Protein AF-A0A382H5C5-F1 (afdb_monomer_lite)

Sequence (39 aa):
MVGKKVLVLGGGFGGVQAAREARASLDATHEVTIIDRNR

Organism: NCBI:txid408172

InterPro domains:
  IPR036291 NAD(P)-binding domain superfamily [SSF51735] (2-38)

pLDDT: mean 94.66, std 7.83, range [62.75, 98.31]

Structure (mmCIF, N/CA/C/O backbone):
data_AF-A0A382H5C5-F1
#
_entry.id   AF-A0A382H5C5-F1
#
loop_
_atom_site.group_PDB
_atom_site.id
_atom_site.type_symbol
_atom_site.label_atom_id
_atom_site.label_alt_id
_atom_site.label_comp_id
_atom_site.label_asym_id
_atom_site.label_entity_id
_atom_site.label_seq_id
_atom_site.pdbx_PDB_ins_code
_atom_site.Cartn_x
_atom_site.Cartn_y
_atom_site.Cartn_z
_atom_site.occupancy
_atom_site.B_iso_or_equiv
_atom_site.auth_seq_id
_atom_site.auth_comp_id
_atom_site.auth_asym_id
_atom_site.auth_atom_id
_atom_site.pdbx_PDB_model_num
ATOM 1 N N . MET A 1 1 ? -17.620 1.735 11.572 1.00 62.78 1 MET A N 1
ATOM 2 C CA . MET A 1 1 ? -17.817 1.580 10.110 1.00 62.78 1 MET A CA 1
ATOM 3 C C . MET A 1 1 ? -17.005 0.382 9.653 1.00 62.78 1 MET A C 1
ATOM 5 O O . MET A 1 1 ? -15.958 0.150 10.238 1.00 62.78 1 MET A O 1
ATOM 9 N N . VAL A 1 2 ? -17.476 -0.391 8.669 1.00 85.19 2 VAL A N 1
ATOM 10 C CA . VAL A 1 2 ? -16.645 -1.456 8.081 1.00 85.19 2 VAL A CA 1
ATOM 11 C C . VAL A 1 2 ? -15.478 -0.794 7.341 1.00 85.19 2 VAL A C 1
ATOM 13 O O . VAL A 1 2 ? -15.702 0.168 6.597 1.00 85.19 2 VAL A O 1
ATOM 16 N N . GLY A 1 3 ? -14.249 -1.243 7.593 1.00 91.88 3 GLY A N 1
ATOM 17 C CA . GLY A 1 3 ? -13.069 -0.671 6.949 1.00 91.88 3 GLY A CA 1
ATOM 18 C C . GLY A 1 3 ? -13.083 -0.870 5.432 1.00 91.88 3 GLY A C 1
ATOM 19 O O . GLY A 1 3 ? -13.825 -1.699 4.895 1.00 91.88 3 GLY A O 1
ATOM 20 N N . LYS A 1 4 ? -12.295 -0.063 4.717 1.00 96.12 4 LYS A N 1
ATOM 21 C CA . LYS A 1 4 ? -12.206 -0.107 3.248 1.00 96.12 4 LYS A CA 1
ATOM 22 C C . LYS A 1 4 ? -10.977 -0.881 2.783 1.00 96.12 4 LYS A C 1
ATOM 24 O O . LYS A 1 4 ? -9.964 -0.926 3.478 1.00 96.12 4 LYS A O 1
ATOM 29 N N . LYS A 1 5 ? -11.077 -1.432 1.573 1.00 97.31 5 LYS A N 1
ATOM 30 C CA . LYS A 1 5 ? -9.957 -2.027 0.842 1.00 97.31 5 LYS A CA 1
ATOM 31 C C . LYS A 1 5 ? -9.419 -1.017 -0.161 1.00 97.31 5 LYS A C 1
ATOM 33 O O . LYS A 1 5 ? -10.181 -0.507 -0.980 1.00 97.31 5 LYS A O 1
ATOM 38 N N . VAL A 1 6 ? -8.127 -0.732 -0.080 1.00 97.31 6 VAL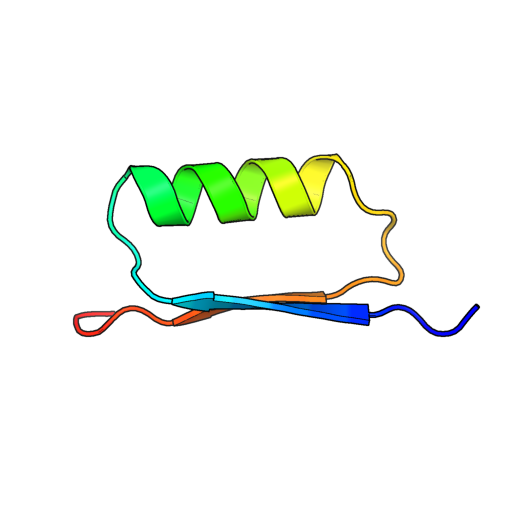 A N 1
ATOM 39 C CA . VAL A 1 6 ? -7.417 0.212 -0.943 1.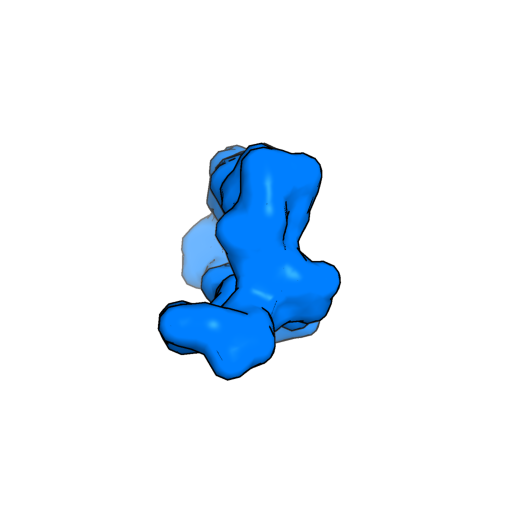00 97.31 6 VAL A CA 1
ATOM 40 C C . VAL A 1 6 ? -6.397 -0.564 -1.766 1.00 97.31 6 VAL A C 1
ATOM 42 O O . VAL A 1 6 ? -5.547 -1.254 -1.209 1.00 97.31 6 VAL A O 1
ATOM 45 N N . LEU A 1 7 ? -6.479 -0.442 -3.089 1.00 97.75 7 LEU A N 1
ATOM 46 C CA . LEU A 1 7 ? -5.530 -1.045 -4.020 1.00 97.75 7 LEU A CA 1
ATOM 47 C C . LEU A 1 7 ? -4.613 0.034 -4.595 1.00 97.75 7 LEU A C 1
ATOM 49 O O . LEU A 1 7 ? -5.090 1.016 -5.161 1.00 97.75 7 LEU A O 1
ATOM 53 N N . VAL A 1 8 ? -3.306 -0.194 -4.511 1.00 98.00 8 VAL A N 1
ATOM 54 C CA . VAL A 1 8 ? -2.289 0.568 -5.238 1.00 98.00 8 VAL A CA 1
ATOM 55 C C . VAL A 1 8 ? -1.768 -0.285 -6.391 1.00 98.00 8 VAL A C 1
ATOM 57 O O . VAL A 1 8 ? -1.250 -1.381 -6.177 1.00 98.00 8 VAL A O 1
ATOM 60 N N . LEU A 1 9 ? -1.915 0.216 -7.618 1.00 97.38 9 LEU A N 1
ATOM 61 C CA . LEU A 1 9 ? -1.457 -0.461 -8.829 1.00 97.38 9 LEU A CA 1
ATOM 62 C C . LEU A 1 9 ? -0.110 0.119 -9.287 1.00 97.38 9 LEU A C 1
ATOM 64 O O . LEU A 1 9 ? -0.039 1.274 -9.706 1.00 97.38 9 LEU A O 1
ATOM 68 N N . GLY A 1 10 ? 0.938 -0.704 -9.226 1.00 97.19 10 GLY A N 1
ATOM 69 C CA . GLY A 1 10 ? 2.329 -0.358 -9.530 1.00 97.19 10 GLY A CA 1
ATOM 70 C C . GLY A 1 10 ? 3.195 -0.247 -8.270 1.00 97.19 10 GLY A C 1
ATOM 71 O O . GLY A 1 10 ? 2.924 0.569 -7.396 1.00 97.19 10 GLY A O 1
ATOM 72 N N . GLY A 1 11 ? 4.272 -1.034 -8.191 1.00 96.00 11 GLY A N 1
ATOM 73 C CA . GLY A 1 11 ? 5.207 -1.104 -7.057 1.00 96.00 11 GLY A CA 1
ATOM 74 C C . GLY A 1 11 ? 6.515 -0.336 -7.255 1.00 96.00 11 GLY A C 1
ATOM 75 O O . GLY A 1 11 ? 7.510 -0.624 -6.591 1.00 96.00 11 GLY A O 1
ATOM 76 N N . GLY A 1 12 ? 6.539 0.641 -8.169 1.00 96.38 12 GLY A N 1
ATOM 77 C CA . GLY A 1 12 ? 7.632 1.615 -8.255 1.00 96.38 12 GLY A CA 1
ATOM 78 C C . GLY A 1 12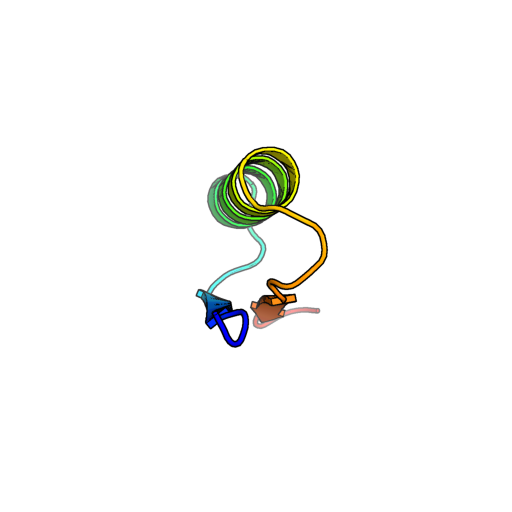 ? 7.684 2.529 -7.021 1.00 96.38 12 GLY A C 1
ATOM 79 O O . GLY A 1 12 ? 6.830 2.451 -6.139 1.00 96.38 12 GLY A O 1
ATOM 80 N N . PHE A 1 13 ? 8.655 3.448 -6.969 1.00 96.38 13 PHE A N 1
ATOM 81 C CA . PHE A 1 13 ? 8.851 4.340 -5.814 1.00 96.38 13 PHE A CA 1
ATOM 82 C C . PHE A 1 13 ? 7.563 5.058 -5.378 1.00 96.38 13 PHE A C 1
ATOM 84 O O . PHE A 1 13 ? 7.182 4.991 -4.213 1.00 96.38 13 PHE A O 1
ATOM 91 N N . GLY A 1 14 ? 6.854 5.683 -6.324 1.00 97.50 14 GLY A N 1
ATOM 92 C CA . GLY A 1 14 ? 5.617 6.409 -6.028 1.00 97.50 14 GLY A CA 1
ATOM 93 C C . GLY A 1 14 ? 4.504 5.515 -5.474 1.00 97.50 14 GLY A C 1
ATOM 94 O O . GLY A 1 14 ? 3.834 5.901 -4.524 1.00 97.50 14 GLY A O 1
ATOM 95 N N . GLY A 1 15 ? 4.341 4.302 -6.009 1.00 97.31 15 GLY A N 1
ATOM 96 C CA . GLY A 1 15 ? 3.313 3.369 -5.542 1.00 97.31 15 GLY A CA 1
ATOM 97 C C . GLY A 1 15 ? 3.602 2.823 -4.145 1.00 97.31 15 GLY A C 1
ATOM 98 O O . GLY A 1 15 ? 2.718 2.791 -3.291 1.00 97.31 15 GLY A O 1
ATOM 99 N N . VAL A 1 16 ? 4.862 2.487 -3.860 1.00 97.56 16 VAL A N 1
ATOM 100 C CA . VAL A 1 16 ? 5.277 2.082 -2.509 1.00 97.56 16 VAL A CA 1
ATOM 101 C C . VAL A 1 16 ? 5.075 3.221 -1.510 1.00 97.56 16 VAL A C 1
ATOM 103 O O . VAL A 1 16 ? 4.539 2.987 -0.428 1.00 97.56 16 VAL A O 1
ATOM 106 N N . 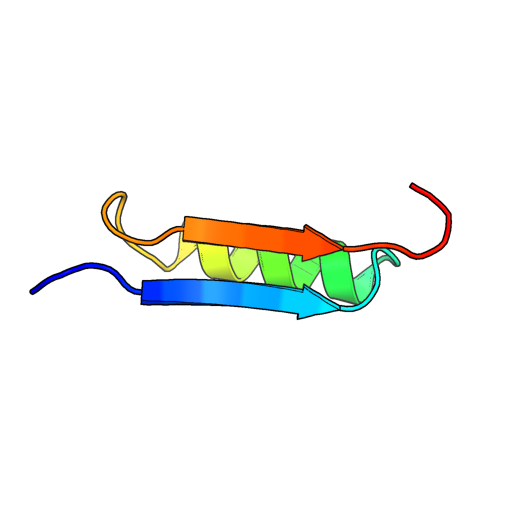GLN A 1 17 ? 5.454 4.452 -1.861 1.00 98.31 17 GLN A N 1
ATOM 107 C CA . GLN A 1 17 ? 5.252 5.607 -0.985 1.00 98.31 17 GLN A CA 1
ATOM 108 C C . GLN A 1 17 ? 3.765 5.884 -0.738 1.00 98.31 17 GLN A C 1
ATOM 110 O O . GLN A 1 17 ? 3.370 5.999 0.419 1.00 98.31 17 GLN A O 1
ATOM 115 N N . ALA A 1 18 ? 2.932 5.859 -1.782 1.00 98.06 18 ALA A N 1
ATOM 116 C CA . ALA A 1 18 ? 1.487 6.035 -1.655 1.00 98.06 18 ALA A CA 1
ATOM 117 C C . ALA A 1 18 ? 0.851 4.975 -0.742 1.00 98.06 18 ALA A C 1
ATOM 119 O O . ALA A 1 18 ? 0.034 5.298 0.117 1.00 98.06 18 ALA A O 1
ATOM 120 N N . ALA A 1 19 ? 1.252 3.708 -0.875 1.00 97.88 19 ALA A N 1
ATOM 121 C CA . ALA A 1 19 ? 0.754 2.638 -0.018 1.00 97.88 19 ALA A CA 1
ATOM 122 C C . ALA A 1 19 ? 1.208 2.786 1.443 1.00 97.88 19 ALA A C 1
ATOM 124 O O . ALA A 1 19 ? 0.424 2.534 2.360 1.00 97.88 19 ALA A O 1
ATOM 125 N N . ARG A 1 20 ? 2.457 3.214 1.673 1.00 98.00 20 ARG A N 1
ATOM 126 C CA . ARG A 1 20 ? 2.987 3.480 3.020 1.00 98.00 20 ARG A CA 1
ATOM 127 C C . ARG A 1 20 ? 2.261 4.639 3.693 1.00 98.00 20 ARG A C 1
ATOM 129 O O . ARG A 1 20 ? 1.875 4.510 4.851 1.00 98.00 20 ARG A O 1
ATOM 136 N N . GLU A 1 21 ? 2.056 5.735 2.971 1.00 98.25 21 GLU A N 1
ATOM 137 C CA . GLU A 1 21 ? 1.316 6.899 3.462 1.00 98.25 21 GLU A CA 1
ATOM 138 C C . GLU A 1 21 ? -0.143 6.534 3.749 1.00 98.25 21 GLU A C 1
ATOM 140 O O . GLU A 1 21 ? -0.613 6.750 4.864 1.00 98.25 21 GLU A O 1
ATOM 145 N N . ALA A 1 22 ? -0.826 5.860 2.815 1.00 97.25 22 ALA A N 1
ATOM 146 C CA . ALA A 1 22 ? -2.194 5.387 3.021 1.00 97.25 22 ALA A CA 1
ATOM 147 C C . ALA A 1 22 ? -2.306 4.479 4.253 1.00 97.25 22 ALA A C 1
ATOM 149 O O . ALA A 1 22 ? -3.226 4.625 5.055 1.00 97.25 22 ALA A O 1
ATOM 150 N N . ARG A 1 23 ? -1.351 3.564 4.457 1.00 96.44 23 ARG A N 1
ATOM 151 C CA . ARG A 1 23 ? -1.351 2.691 5.633 1.00 96.44 23 ARG A CA 1
ATOM 152 C C . ARG A 1 23 ? -1.150 3.466 6.938 1.00 96.44 23 ARG A C 1
ATOM 154 O O . ARG A 1 23 ? -1.782 3.117 7.932 1.00 96.44 23 ARG A O 1
ATOM 161 N N . ALA A 1 24 ? -0.290 4.482 6.939 1.00 97.81 24 ALA A N 1
ATOM 162 C CA . ALA A 1 24 ? -0.026 5.316 8.109 1.00 97.81 24 ALA A CA 1
ATOM 163 C C . ALA A 1 24 ? -1.204 6.243 8.458 1.00 97.81 24 ALA A C 1
ATOM 165 O O . ALA A 1 24 ? -1.437 6.518 9.632 1.00 97.81 24 ALA A O 1
ATOM 166 N N . SER A 1 25 ? -1.950 6.713 7.456 1.00 97.56 25 SER A N 1
ATOM 167 C CA . SER A 1 25 ? -3.088 7.623 7.642 1.00 97.56 25 SER A CA 1
ATOM 168 C C . SER A 1 25 ? -4.409 6.920 7.966 1.00 97.56 25 SER A C 1
ATOM 170 O O . SER A 1 25 ? -5.343 7.569 8.433 1.00 97.56 25 SER A O 1
ATOM 172 N N . LEU A 1 26 ? -4.514 5.616 7.705 1.00 96.00 26 LEU A N 1
ATOM 173 C CA . LEU A 1 26 ? -5.724 4.832 7.944 1.00 96.00 26 LEU A CA 1
ATOM 174 C C . LEU A 1 26 ? -5.607 4.009 9.229 1.00 96.00 26 LEU A C 1
ATOM 176 O O . LEU A 1 26 ? -4.582 3.374 9.483 1.00 96.00 26 LEU A O 1
ATOM 180 N N . ASP A 1 27 ? -6.695 3.931 9.995 1.00 95.62 27 ASP A N 1
ATOM 181 C CA . ASP A 1 27 ? -6.775 3.034 11.149 1.00 95.62 27 ASP A CA 1
ATOM 182 C C . ASP A 1 27 ? -6.697 1.545 10.743 1.00 95.62 27 ASP A C 1
ATOM 184 O O . ASP A 1 27 ? -6.843 1.169 9.571 1.00 95.62 27 ASP A O 1
ATOM 188 N N . ALA A 1 28 ? -6.491 0.675 11.732 1.00 94.38 28 ALA A N 1
ATOM 189 C CA . ALA A 1 28 ? -6.284 -0.759 11.528 1.00 94.38 28 ALA A CA 1
ATOM 190 C C . ALA A 1 28 ? -7.484 -1.505 10.912 1.00 94.38 28 ALA A C 1
ATOM 192 O O . ALA A 1 28 ? -7.345 -2.670 10.552 1.00 94.38 28 ALA A O 1
ATOM 193 N N . THR A 1 29 ? -8.654 -0.872 10.780 1.00 97.06 29 THR A N 1
ATOM 194 C CA . THR A 1 29 ? -9.819 -1.513 10.150 1.00 97.06 29 THR A CA 1
ATOM 195 C C . THR A 1 29 ? -9.702 -1.562 8.628 1.00 97.06 29 THR A C 1
ATOM 197 O O . THR A 1 29 ? -10.361 -2.376 7.985 1.00 97.06 29 THR A O 1
ATOM 200 N N . HIS A 1 30 ? -8.867 -0.701 8.045 1.00 97.31 30 HIS A N 1
ATOM 201 C CA . HIS A 1 30 ? -8.654 -0.613 6.605 1.00 97.31 30 HIS A CA 1
ATOM 202 C C . HIS A 1 30 ? -7.587 -1.605 6.143 1.00 97.31 30 HIS A C 1
ATOM 204 O O . HIS A 1 30 ? -6.658 -1.912 6.885 1.00 97.31 30 HIS A O 1
ATOM 210 N N . GLU A 1 31 ? -7.649 -2.026 4.885 1.00 9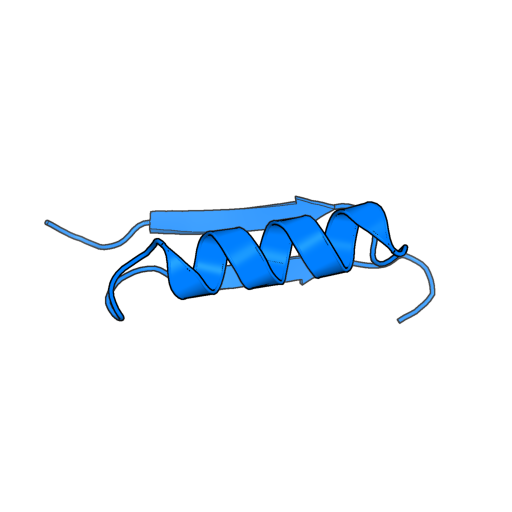7.31 31 GLU A N 1
ATOM 211 C CA . GLU A 1 31 ? -6.654 -2.888 4.240 1.00 97.31 31 GLU A CA 1
ATOM 212 C C . GLU A 1 31 ? -6.033 -2.139 3.054 1.00 97.31 31 GLU A C 1
ATOM 214 O O . GLU A 1 31 ? -6.755 -1.531 2.263 1.00 97.31 31 GLU A O 1
ATOM 219 N N . VAL A 1 32 ? -4.702 -2.169 2.933 1.00 97.94 32 VAL A N 1
ATOM 220 C CA . VAL A 1 32 ? -3.970 -1.564 1.8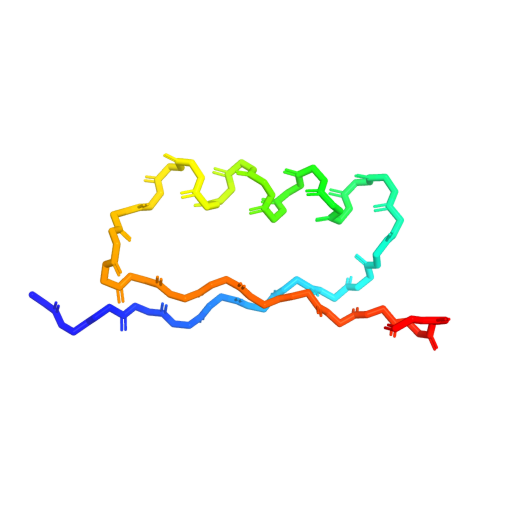09 1.00 97.94 32 VAL A CA 1
ATOM 221 C C . VAL A 1 32 ? -3.159 -2.657 1.126 1.00 97.94 32 VAL A C 1
ATOM 223 O O . VAL A 1 32 ? -2.313 -3.283 1.762 1.00 97.94 32 VAL A O 1
ATOM 226 N N . THR A 1 33 ? -3.407 -2.868 -0.162 1.00 97.88 33 THR A N 1
ATOM 227 C CA . THR A 1 33 ? -2.741 -3.883 -0.983 1.00 97.88 33 THR A CA 1
ATOM 228 C C . THR A 1 33 ? -2.007 -3.205 -2.131 1.00 97.88 33 THR A C 1
ATOM 230 O O . THR A 1 33 ? -2.551 -2.307 -2.773 1.00 97.88 33 THR A O 1
ATOM 233 N N . ILE A 1 34 ? -0.783 -3.648 -2.413 1.00 97.56 34 ILE A N 1
ATOM 234 C CA . ILE A 1 34 ? -0.018 -3.227 -3.591 1.00 97.56 34 ILE A CA 1
ATOM 235 C C . ILE A 1 34 ? 0.029 -4.403 -4.556 1.00 97.56 34 ILE A C 1
ATOM 237 O O . ILE A 1 34 ? 0.320 -5.521 -4.136 1.00 97.56 34 ILE A O 1
ATOM 241 N N . ILE A 1 35 ? -0.232 -4.143 -5.834 1.00 97.50 35 ILE A N 1
ATOM 242 C CA . ILE A 1 35 ? 0.022 -5.096 -6.916 1.00 97.50 35 ILE A CA 1
ATOM 243 C C . ILE A 1 35 ? 1.071 -4.478 -7.830 1.00 97.50 35 ILE A C 1
ATOM 245 O O . ILE A 1 35 ? 0.840 -3.414 -8.410 1.00 97.50 35 ILE A O 1
ATOM 249 N N . ASP A 1 36 ? 2.216 -5.142 -7.966 1.00 96.25 36 ASP A N 1
ATOM 250 C CA . ASP A 1 36 ? 3.239 -4.791 -8.941 1.00 96.25 36 ASP A CA 1
ATOM 251 C C . ASP A 1 36 ? 3.275 -5.824 -10.071 1.00 96.25 36 ASP A C 1
ATOM 253 O O . ASP A 1 36 ? 2.904 -6.980 -9.901 1.00 96.25 36 ASP A O 1
ATOM 257 N N . ARG A 1 37 ? 3.705 -5.413 -11.267 1.00 93.19 37 ARG A N 1
ATOM 258 C CA . ARG A 1 37 ? 3.842 -6.355 -12.389 1.00 93.19 37 ARG A CA 1
ATOM 259 C C . ARG A 1 37 ? 4.979 -7.351 -12.155 1.00 93.19 37 ARG A C 1
ATOM 261 O O . ARG A 1 37 ? 4.900 -8.479 -12.629 1.00 93.19 37 ARG A O 1
ATOM 268 N N . ASN A 1 38 ? 6.056 -6.907 -11.510 1.00 89.50 38 ASN A N 1
ATOM 269 C CA . ASN A 1 38 ? 7.305 -7.656 -11.418 1.00 89.50 38 ASN A CA 1
ATOM 270 C C . ASN A 1 38 ? 7.477 -8.362 -10.067 1.00 89.50 38 ASN A C 1
ATOM 272 O O . ASN A 1 38 ? 8.496 -9.029 -9.871 1.00 89.50 38 ASN A O 1
ATOM 276 N N . ARG A 1 39 ? 6.545 -8.171 -9.126 1.00 62.75 39 ARG A N 1
ATOM 277 C CA . ARG A 1 39 ? 6.600 -8.683 -7.756 1.00 62.75 39 ARG A CA 1
ATOM 278 C C . ARG A 1 39 ? 5.211 -8.954 -7.205 1.00 62.75 39 ARG A C 1
ATOM 280 O O . ARG A 1 39 ? 4.338 -8.077 -7.376 1.00 62.75 39 ARG A O 1
#

Radius of gyration: 10.39 Å; chains: 1; bounding box: 27×16×24 Å

Secondary structure (DSSP, 8-state):
-PPPEEEEE--SHHHHHHHHHHHHHS-TTSEEEEE-S--

Foldseek 3Di:
DQAEEAEQEADPPVSVVVQVVVVVPDDPNYHYYYDHPVD